Protein AF-A0A7S1SGN8-F1 (afdb_monomer_lite)

InterPro domains:
  IPR050896 Mitochondrial lipid metabolism GTPase [PTHR46434] (1-108)

Secondary structure (DSSP, 8-state):
--SSSPPEEE-SSSPTT--EEEPPPPPPTT-HHHHS-HHHHHHHS-SS----EEEEE-TTEEEEETTTEEEEE---SSS-EEEEE---SSS-EEEEEHHHHHHHHHHH-

Structure (mmCIF, N/CA/C/O backbone):
data_AF-A0A7S1SGN8-F1
#
_entry.id   AF-A0A7S1SGN8-F1
#
loop_
_atom_site.group_PDB
_atom_site.id
_atom_site.type_symbol
_atom_site.label_atom_id
_atom_site.label_alt_id
_atom_site.label_comp_id
_atom_site.label_asym_id
_atom_site.label_entity_id
_atom_site.label_seq_id
_atom_site.pdbx_PDB_ins_code
_atom_site.Cartn_x
_atom_site.Cartn_y
_atom_site.Cartn_z
_atom_site.occupancy
_atom_site.B_iso_or_equiv
_atom_site.auth_seq_id
_atom_site.auth_comp_id
_atom_site.auth_asym_id
_atom_site.auth_atom_id
_atom_site.pdbx_PDB_model_num
ATOM 1 N N . PRO A 1 1 ? -27.790 14.382 11.290 1.00 48.56 1 PRO A N 1
ATOM 2 C CA . PRO A 1 1 ? -28.720 14.155 10.157 1.00 48.56 1 PRO A CA 1
ATOM 3 C C . PRO A 1 1 ? -27.990 13.449 9.002 1.00 48.56 1 PRO A C 1
ATOM 5 O O . PRO A 1 1 ? -27.222 14.092 8.297 1.00 48.56 1 PRO A O 1
ATOM 8 N N . GLY A 1 2 ? -28.163 12.126 8.874 1.00 55.25 2 GLY A N 1
ATOM 9 C CA . GLY A 1 2 ? -27.661 11.352 7.724 1.00 55.25 2 GLY A CA 1
ATOM 10 C C . GLY A 1 2 ? -26.977 10.012 8.030 1.00 55.25 2 GLY A C 1
ATOM 11 O O . GLY A 1 2 ? -26.712 9.261 7.103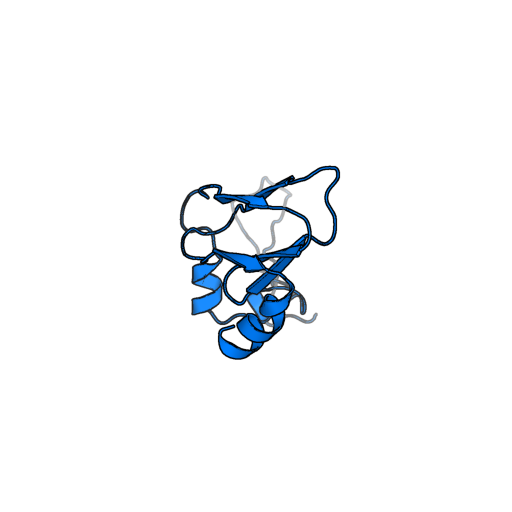 1.00 55.25 2 GLY A O 1
ATOM 12 N N . THR A 1 3 ? -26.707 9.683 9.293 1.00 64.19 3 THR A N 1
ATOM 13 C CA . THR A 1 3 ? -26.082 8.414 9.706 1.00 64.19 3 THR A CA 1
ATOM 14 C C . THR A 1 3 ? -27.011 7.636 10.643 1.00 64.19 3 THR A C 1
ATOM 16 O O . THR A 1 3 ? -27.831 8.227 11.344 1.00 64.19 3 THR A O 1
ATOM 19 N N . THR A 1 4 ? -26.928 6.303 10.621 1.00 56.53 4 THR A N 1
ATOM 20 C CA . THR A 1 4 ? -27.869 5.390 11.306 1.00 56.53 4 THR A CA 1
ATOM 21 C C . THR A 1 4 ? -27.677 5.322 12.829 1.00 56.53 4 THR A C 1
ATOM 23 O O . THR A 1 4 ? -28.565 4.864 13.540 1.00 56.53 4 THR A O 1
ATOM 26 N N . LEU A 1 5 ? -26.528 5.770 13.340 1.00 65.19 5 LEU A N 1
ATOM 27 C CA . LEU A 1 5 ? -26.207 5.832 14.771 1.00 65.19 5 LEU A CA 1
ATOM 28 C C . LEU A 1 5 ? -26.381 7.272 15.286 1.00 65.19 5 LEU A C 1
ATOM 30 O O . LEU A 1 5 ? -26.215 8.225 14.531 1.00 65.19 5 LEU A O 1
ATOM 34 N N . GLY A 1 6 ? -26.744 7.446 16.558 1.00 80.38 6 GLY A N 1
ATOM 35 C CA . GLY A 1 6 ? -26.763 8.754 17.230 1.00 80.38 6 GLY A CA 1
ATOM 36 C C . GLY A 1 6 ? -25.390 9.132 17.799 1.00 80.38 6 GLY A C 1
ATOM 37 O O . GLY A 1 6 ? -24.484 8.306 17.817 1.00 80.38 6 GLY A O 1
ATOM 38 N N . MET A 1 7 ? -25.229 10.370 18.282 1.00 88.38 7 MET A N 1
ATOM 39 C CA . MET A 1 7 ? -24.034 10.765 19.047 1.00 88.38 7 MET A CA 1
ATOM 40 C C . MET A 1 7 ? -24.035 10.075 20.417 1.00 88.38 7 MET A C 1
ATOM 42 O O . MET A 1 7 ? -25.066 10.077 21.093 1.00 88.38 7 MET A O 1
ATOM 46 N N . ILE A 1 8 ? -22.893 9.530 20.843 1.00 90.25 8 ILE A N 1
ATOM 47 C CA . ILE A 1 8 ? -22.757 8.813 22.121 1.00 90.25 8 ILE A CA 1
ATOM 48 C C . ILE A 1 8 ? -21.849 9.624 23.059 1.00 90.25 8 ILE A C 1
ATOM 50 O O . ILE A 1 8 ? -20.693 9.865 22.714 1.00 90.25 8 ILE A O 1
ATOM 54 N N . PRO A 1 9 ? -22.319 10.067 24.241 1.00 90.38 9 PRO A N 1
ATOM 55 C CA . PRO A 1 9 ? -21.471 10.780 25.193 1.00 90.38 9 PRO A CA 1
ATOM 56 C C . PRO A 1 9 ? -20.456 9.835 25.854 1.00 90.38 9 PRO A C 1
ATOM 58 O O . PRO A 1 9 ? -20.815 8.757 26.332 1.00 90.38 9 PRO A O 1
ATOM 61 N N . VAL A 1 10 ? -19.197 10.267 25.937 1.00 92.25 10 VAL A N 1
ATOM 62 C CA . VAL A 1 10 ? -18.115 9.541 26.617 1.00 92.25 10 VAL A CA 1
ATOM 63 C C . VAL A 1 10 ? -17.826 10.216 27.959 1.00 92.25 10 VAL A C 1
ATOM 65 O O . VAL A 1 10 ? -17.257 11.306 28.018 1.00 92.25 10 VAL A O 1
ATOM 68 N N . ASN A 1 11 ? -18.236 9.568 29.052 1.00 91.69 11 ASN A N 1
ATOM 69 C CA . ASN A 1 11 ? -18.165 10.127 30.405 1.00 91.69 11 ASN A CA 1
ATOM 70 C C . ASN A 1 11 ? -16.891 9.699 31.153 1.00 91.69 11 ASN A C 1
ATOM 72 O O . ASN A 1 11 ? -16.364 8.614 30.928 1.00 91.69 11 ASN A O 1
ATOM 76 N N . GLY A 1 12 ? -16.424 10.531 32.091 1.00 89.25 12 GLY A N 1
ATOM 77 C CA . GLY A 1 12 ? -15.365 10.171 33.050 1.00 89.25 12 GLY A CA 1
ATOM 78 C C . GLY A 1 12 ? -13.927 10.197 32.517 1.00 89.25 12 GLY A C 1
ATOM 79 O O . GLY A 1 12 ? -13.007 9.921 33.279 1.00 89.25 12 GLY A O 1
ATOM 80 N N . ILE A 1 13 ? -13.725 10.542 31.241 1.00 90.94 13 ILE A N 1
ATOM 81 C CA . ILE A 1 13 ? -12.392 10.681 30.625 1.00 90.94 13 ILE A CA 1
ATOM 82 C C . ILE A 1 13 ? -11.933 12.146 30.600 1.00 90.94 13 ILE A C 1
ATOM 84 O O . ILE A 1 13 ? -10.750 12.432 30.770 1.00 90.94 13 ILE A O 1
ATOM 88 N N . MET A 1 14 ? -12.864 13.082 30.389 1.00 92.25 14 MET A N 1
ATOM 89 C CA . MET A 1 14 ? -12.540 14.495 30.195 1.00 92.25 14 MET A CA 1
ATOM 90 C C . MET A 1 14 ? -12.512 15.279 31.517 1.00 92.25 14 MET A C 1
ATOM 92 O O . MET A 1 14 ? -13.285 14.972 32.427 1.00 92.25 14 MET A O 1
ATOM 96 N N . PRO A 1 15 ? -11.675 16.329 31.617 1.00 92.25 15 PRO A N 1
ATOM 97 C CA . PRO A 1 15 ? -11.704 17.267 32.734 1.00 92.25 15 PRO A CA 1
ATOM 98 C C . PRO A 1 15 ? -13.059 17.965 32.894 1.00 92.25 15 PRO A C 1
ATOM 100 O O . PRO A 1 15 ? -13.850 18.078 31.953 1.00 92.25 15 PRO A O 1
ATOM 103 N N . THR A 1 16 ? -13.294 18.506 34.087 1.00 89.38 16 THR A N 1
ATOM 104 C CA . THR A 1 16 ? -14.502 19.266 34.417 1.00 89.38 16 THR A CA 1
ATOM 105 C C . THR A 1 16 ? -14.724 20.413 33.425 1.00 89.38 16 THR A C 1
ATOM 107 O O . THR A 1 16 ? -13.818 21.201 33.165 1.00 89.38 16 THR A O 1
ATOM 110 N N . GLY A 1 17 ? -15.936 20.511 32.873 1.00 90.06 17 GLY A N 1
ATOM 111 C CA . GLY A 1 17 ? -16.306 21.532 31.883 1.00 90.06 17 GLY A CA 1
ATOM 112 C C . GLY A 1 17 ? -16.064 21.143 30.418 1.00 90.06 17 GLY A C 1
ATOM 113 O O . GLY A 1 17 ? -16.460 21.895 29.533 1.00 90.06 17 GLY A O 1
ATOM 114 N N . CYS A 1 18 ? -15.475 19.974 30.141 1.00 92.50 18 CYS A N 1
ATOM 115 C CA . CYS A 1 18 ? -15.340 19.430 28.787 1.00 92.50 18 CYS A CA 1
ATOM 116 C C . CYS A 1 18 ? -16.308 18.262 28.552 1.00 92.50 18 CYS A C 1
ATOM 118 O O . CYS A 1 18 ? -16.532 17.436 29.435 1.00 92.50 18 CYS A O 1
ATOM 120 N N . GLN A 1 19 ? -16.848 18.166 27.335 1.00 92.19 19 GLN A N 1
ATOM 121 C CA . GLN A 1 19 ? -17.695 17.055 26.895 1.00 92.19 19 GLN A CA 1
ATOM 122 C C . GLN A 1 19 ? -17.051 16.369 25.688 1.00 92.19 19 GLN A C 1
ATOM 124 O O . GLN A 1 19 ? -16.546 17.040 24.790 1.00 92.19 19 GLN A O 1
ATOM 129 N N . MET A 1 20 ? -17.073 15.038 25.666 1.00 93.81 20 MET A N 1
ATOM 130 C CA . MET A 1 20 ? -16.625 14.230 24.533 1.00 93.81 20 MET A CA 1
ATOM 131 C C . MET A 1 20 ? -17.808 13.435 23.997 1.00 93.81 20 MET A C 1
ATOM 133 O O . MET A 1 20 ? -18.549 12.818 24.763 1.00 93.81 20 MET A O 1
ATOM 137 N N . PHE A 1 21 ? -17.963 13.440 22.678 1.00 92.19 21 PHE A N 1
ATOM 138 C CA . PHE A 1 21 ? -18.998 12.689 21.984 1.00 92.19 21 PHE A CA 1
ATOM 139 C C . PHE A 1 21 ? -18.350 11.839 20.899 1.00 92.19 21 PHE A C 1
ATOM 141 O O . PHE A 1 21 ? -17.569 12.352 20.099 1.00 92.19 21 PHE A O 1
ATOM 148 N N . ASP A 1 22 ? -18.692 10.557 20.872 1.00 88.81 22 ASP A N 1
ATOM 149 C CA . ASP A 1 22 ? -18.457 9.707 19.716 1.00 88.81 22 ASP A CA 1
ATOM 150 C C . ASP A 1 22 ? -19.523 10.023 18.664 1.00 88.81 22 ASP A C 1
ATOM 152 O O . ASP A 1 22 ? -20.731 10.022 18.937 1.00 88.81 22 ASP A O 1
ATOM 156 N N . THR A 1 23 ? -19.066 10.375 17.471 1.00 90.62 23 THR A N 1
ATOM 157 C CA . THR A 1 23 ? -19.927 10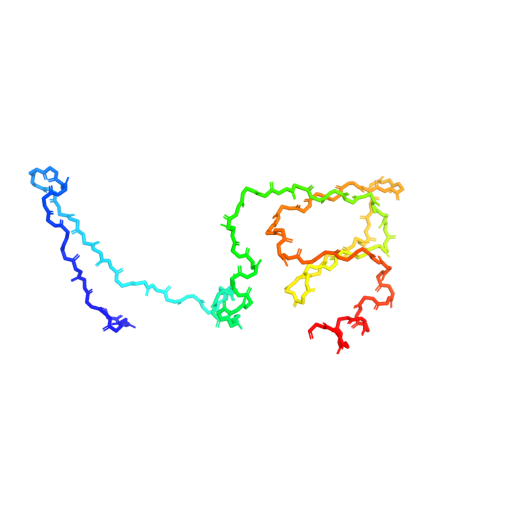.758 16.360 1.00 90.62 23 THR A CA 1
ATOM 158 C C . THR A 1 23 ? -19.999 9.602 15.376 1.00 90.62 23 THR A C 1
ATOM 160 O O . THR A 1 23 ? -18.964 9.006 15.082 1.00 90.62 23 THR A O 1
ATOM 163 N N . PRO A 1 24 ? -21.166 9.318 14.784 1.00 88.62 24 PRO A N 1
ATOM 164 C CA . PRO A 1 24 ? -21.270 8.277 13.771 1.00 88.62 24 PRO A CA 1
ATOM 165 C C . PRO A 1 24 ? -20.257 8.480 12.642 1.00 88.62 24 PRO A C 1
ATOM 167 O O . PRO A 1 24 ? -20.130 9.585 12.109 1.00 88.62 24 PRO A O 1
ATOM 170 N N . GLY A 1 25 ? -19.577 7.404 12.249 1.00 85.56 25 GLY A N 1
ATOM 171 C CA . GLY A 1 25 ? -18.643 7.434 11.129 1.00 85.56 25 GLY A CA 1
ATOM 172 C C . GLY A 1 25 ? -19.337 7.827 9.823 1.00 85.56 25 GLY A C 1
ATOM 173 O O . GLY A 1 25 ? -20.433 7.350 9.519 1.00 85.56 25 GLY A O 1
ATOM 174 N N . VAL A 1 26 ? -18.693 8.695 9.043 1.00 86.75 26 VAL A N 1
ATOM 175 C CA . VAL A 1 26 ? -19.182 9.107 7.723 1.00 86.75 26 VAL A CA 1
ATOM 176 C C . VAL A 1 26 ? -18.575 8.184 6.660 1.00 86.75 26 VAL A C 1
ATOM 178 O O . VAL A 1 26 ? -17.350 8.161 6.524 1.00 86.75 26 VAL A O 1
ATOM 181 N N . PRO A 1 27 ? -19.382 7.425 5.896 1.00 83.94 27 PRO A N 1
ATOM 182 C CA . PRO A 1 27 ? -18.860 6.599 4.814 1.00 83.94 27 PRO A CA 1
ATOM 183 C C . PRO A 1 27 ? -18.388 7.477 3.649 1.00 83.94 27 PRO A C 1
ATOM 185 O O . PRO A 1 27 ? -19.136 8.321 3.154 1.00 83.94 27 PRO A O 1
ATOM 188 N N . HIS A 1 28 ? -17.160 7.253 3.175 1.00 86.69 28 HIS A N 1
ATOM 189 C CA . HIS A 1 28 ? -16.633 7.902 1.975 1.00 86.69 28 HIS A CA 1
ATOM 190 C C . HIS A 1 28 ? -16.730 6.957 0.765 1.00 86.69 28 HIS A C 1
ATOM 192 O O . HIS A 1 28 ? -16.160 5.865 0.805 1.00 86.69 28 HIS A O 1
ATOM 198 N N . PRO A 1 29 ? -17.391 7.355 -0.340 1.00 83.00 29 PRO A N 1
ATOM 199 C CA . PRO A 1 29 ? -17.645 6.454 -1.468 1.00 83.00 29 PRO A CA 1
ATOM 200 C C . PRO A 1 29 ? -16.370 5.991 -2.187 1.00 83.00 29 PRO A C 1
ATOM 202 O O . PRO A 1 29 ? -16.363 4.914 -2.766 1.00 83.00 29 PRO A O 1
ATOM 205 N N . PHE A 1 30 ? -15.286 6.766 -2.114 1.00 87.62 30 PHE A N 1
ATOM 206 C CA . PHE A 1 30 ? -14.009 6.466 -2.776 1.00 87.62 30 PHE A CA 1
ATOM 207 C C . PHE A 1 30 ? -12.993 5.755 -1.869 1.00 87.62 30 PHE A C 1
ATOM 209 O O . PHE A 1 30 ? -11.826 5.618 -2.234 1.00 87.62 30 PHE A O 1
ATOM 216 N N . GLN A 1 31 ? -13.394 5.343 -0.664 1.00 89.44 31 GLN A N 1
ATOM 217 C CA . GLN A 1 31 ? -12.507 4.632 0.250 1.00 89.44 31 GLN A CA 1
ATOM 218 C C . GLN A 1 31 ? -12.344 3.178 -0.206 1.00 89.44 31 GLN A C 1
ATOM 220 O O . GLN A 1 31 ? -13.329 2.492 -0.428 1.00 89.44 31 GLN A O 1
ATOM 225 N N . LEU A 1 32 ? -11.118 2.652 -0.278 1.00 88.69 32 LEU A N 1
ATOM 226 C CA . LEU A 1 32 ? -10.906 1.255 -0.697 1.00 88.69 32 LEU A CA 1
ATOM 227 C C . LEU A 1 32 ? -11.714 0.250 0.146 1.00 88.69 32 LEU A C 1
ATOM 229 O O . LEU A 1 32 ? -12.227 -0.733 -0.372 1.00 88.69 32 LEU A O 1
ATOM 233 N N . THR A 1 33 ? -11.894 0.511 1.441 1.00 87.56 33 THR A N 1
ATOM 234 C CA . THR A 1 33 ? -12.671 -0.366 2.329 1.00 87.56 33 THR A CA 1
ATOM 235 C C . THR A 1 33 ? -14.168 -0.404 2.015 1.00 87.56 33 THR A C 1
ATOM 237 O O . THR A 1 33 ? -14.843 -1.283 2.536 1.00 87.56 33 THR A O 1
ATOM 240 N N . SER A 1 34 ? -14.706 0.531 1.221 1.00 87.38 34 SER A N 1
ATOM 241 C CA . SER A 1 34 ? -16.111 0.493 0.790 1.00 87.38 34 SER A CA 1
ATOM 242 C C . SER A 1 34 ? -16.330 -0.384 -0.446 1.00 87.38 34 SER A C 1
ATOM 244 O O . SER A 1 34 ? -17.459 -0.804 -0.684 1.00 87.38 34 SER A O 1
ATOM 246 N N . ILE A 1 35 ? -15.271 -0.663 -1.216 1.00 88.69 35 ILE A N 1
ATOM 247 C CA . ILE A 1 35 ? -15.336 -1.468 -2.447 1.00 88.69 35 ILE A CA 1
ATOM 248 C C . ILE A 1 35 ? -14.777 -2.885 -2.275 1.00 88.69 35 ILE A C 1
ATOM 250 O O . ILE A 1 35 ? -15.077 -3.756 -3.083 1.00 88.69 35 ILE A O 1
ATOM 254 N N . LEU A 1 36 ? -13.972 -3.121 -1.238 1.00 90.94 36 LEU A N 1
ATOM 255 C CA . LEU A 1 36 ? -13.366 -4.418 -0.948 1.00 90.94 36 LEU A CA 1
ATOM 256 C C . LEU A 1 36 ? -14.257 -5.264 -0.039 1.00 90.94 36 LEU A C 1
ATOM 258 O O . LEU A 1 36 ? -14.896 -4.764 0.889 1.00 90.94 36 LEU A O 1
ATOM 262 N N . THR A 1 37 ? -14.221 -6.575 -0.240 1.00 92.88 37 THR A N 1
ATOM 263 C CA . THR A 1 37 ? -14.774 -7.542 0.710 1.00 92.88 37 THR A CA 1
ATOM 264 C C . THR A 1 37 ? -13.966 -7.555 2.013 1.00 92.88 37 THR A C 1
ATOM 266 O O . THR A 1 37 ? -12.807 -7.136 2.071 1.00 92.88 37 THR A O 1
ATOM 269 N N . GLY A 1 38 ? -14.548 -8.097 3.088 1.00 91.62 38 GLY A N 1
ATOM 270 C CA . GLY A 1 38 ? -13.847 -8.223 4.372 1.00 91.62 38 GLY A CA 1
ATOM 271 C C . GLY A 1 38 ? -12.565 -9.066 4.289 1.00 91.62 38 GLY A C 1
ATOM 272 O O . GLY A 1 38 ? -11.574 -8.740 4.942 1.00 91.62 38 GLY A O 1
ATOM 273 N N . ALA A 1 39 ? -12.554 -10.110 3.453 1.00 91.19 39 ALA A N 1
ATOM 274 C CA . ALA A 1 39 ? -11.374 -10.947 3.235 1.00 91.19 39 ALA A CA 1
ATOM 275 C C . ALA A 1 39 ? -10.255 -10.174 2.519 1.00 91.19 39 ALA A C 1
ATOM 277 O O . ALA A 1 39 ? -9.107 -10.204 2.960 1.00 91.19 39 ALA A O 1
ATOM 278 N N . GLU A 1 40 ? -10.591 -9.420 1.4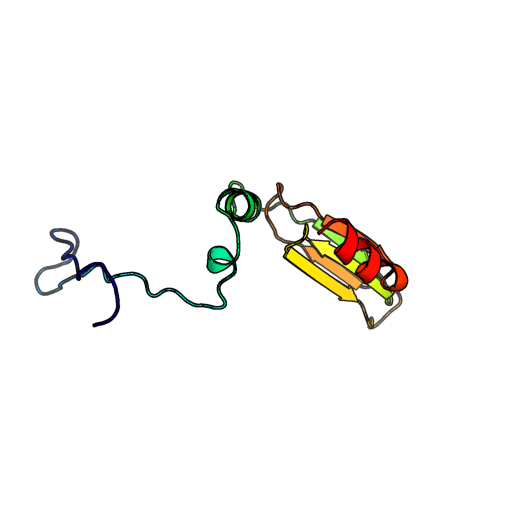70 1.00 92.38 40 GLU A N 1
ATOM 279 C CA . GLU A 1 40 ? -9.629 -8.579 0.748 1.00 92.38 40 GLU A CA 1
ATOM 280 C C . GLU A 1 40 ? -9.096 -7.445 1.622 1.00 92.38 40 GLU A C 1
ATOM 282 O O . GLU A 1 40 ? -7.888 -7.208 1.670 1.00 92.38 40 GLU A O 1
ATOM 287 N N . SER A 1 41 ? -9.975 -6.792 2.386 1.00 92.94 41 SER A N 1
ATOM 288 C CA . SER A 1 41 ? -9.574 -5.772 3.354 1.00 92.94 41 SER A CA 1
ATOM 289 C C . SER A 1 41 ? -8.599 -6.342 4.389 1.00 92.94 41 SER A C 1
ATOM 291 O O . SER A 1 41 ? -7.576 -5.720 4.673 1.00 92.94 41 SER A O 1
ATOM 293 N N . SER A 1 42 ? -8.841 -7.562 4.884 1.00 92.00 42 SER A N 1
ATOM 294 C CA . SER A 1 42 ? -7.938 -8.239 5.823 1.00 92.00 42 SER A CA 1
ATOM 295 C C . SER A 1 42 ? -6.528 -8.442 5.258 1.00 92.00 42 SER A C 1
ATOM 297 O O . SER A 1 42 ? -5.562 -8.309 6.008 1.00 92.00 42 SER A O 1
ATOM 299 N N . MET A 1 43 ? -6.398 -8.717 3.955 1.00 92.31 43 MET A N 1
ATOM 300 C CA . MET A 1 43 ? -5.098 -8.893 3.291 1.00 92.31 43 MET A CA 1
ATOM 301 C C . MET A 1 43 ? -4.322 -7.577 3.148 1.00 92.31 43 MET A C 1
ATOM 303 O O . MET A 1 43 ? -3.092 -7.579 3.170 1.00 92.31 43 MET A O 1
ATOM 307 N N . LEU A 1 44 ? -5.018 -6.445 3.020 1.00 92.94 44 LEU A N 1
ATOM 308 C CA . LEU A 1 44 ? -4.408 -5.115 2.882 1.00 92.94 44 LEU A CA 1
ATOM 309 C C . LEU A 1 44 ? -4.051 -4.473 4.225 1.00 92.94 44 LEU A C 1
ATOM 311 O O . LEU A 1 44 ? -3.097 -3.694 4.300 1.00 92.94 44 LEU A O 1
ATOM 315 N N . LEU A 1 45 ? -4.820 -4.770 5.273 1.00 93.06 45 LEU A N 1
ATOM 316 C CA . LEU A 1 45 ? -4.624 -4.191 6.596 1.00 93.06 45 LEU A CA 1
ATOM 317 C C . LEU A 1 45 ? -3.301 -4.647 7.223 1.00 93.06 45 LEU A C 1
ATOM 319 O O . LEU A 1 45 ? -2.886 -5.802 7.135 1.00 93.06 45 LEU A O 1
ATOM 323 N N . ALA A 1 46 ? -2.641 -3.716 7.909 1.00 91.25 46 ALA A N 1
ATOM 324 C CA . ALA A 1 46 ? -1.388 -3.976 8.600 1.00 91.25 46 ALA A CA 1
ATOM 325 C C . ALA A 1 46 ? -1.619 -4.853 9.840 1.00 91.25 46 ALA A C 1
ATOM 327 O O . ALA A 1 46 ? -1.932 -4.353 10.918 1.00 91.25 46 ALA A O 1
ATOM 328 N N . LYS A 1 47 ? -1.442 -6.169 9.701 1.00 90.31 47 LYS A N 1
ATOM 329 C CA . LYS A 1 47 ? -1.464 -7.110 10.840 1.00 90.31 47 LYS A CA 1
ATOM 330 C C . LYS A 1 47 ? -0.135 -7.155 11.590 1.00 90.31 47 LYS A C 1
ATOM 332 O O . LYS A 1 47 ? -0.077 -7.523 12.759 1.00 90.31 47 LYS A O 1
ATOM 337 N N . ARG A 1 48 ? 0.950 -6.819 10.893 1.00 92.38 48 ARG A N 1
ATOM 338 C CA . ARG A 1 48 ? 2.333 -6.825 11.376 1.00 92.38 48 ARG A CA 1
ATOM 339 C C . ARG A 1 48 ? 3.071 -5.620 10.794 1.00 92.38 48 ARG A C 1
ATOM 341 O O . ARG A 1 48 ? 2.583 -4.972 9.868 1.00 92.38 48 ARG A O 1
ATOM 348 N N . LYS A 1 49 ? 4.253 -5.315 11.337 1.00 94.38 49 LYS A N 1
ATOM 349 C CA . LYS A 1 49 ? 5.124 -4.261 10.799 1.00 94.38 49 LYS A CA 1
ATOM 350 C C . LYS A 1 49 ? 5.404 -4.534 9.320 1.00 94.38 49 LYS A C 1
ATOM 352 O O . LYS A 1 49 ? 5.777 -5.647 8.960 1.00 94.38 49 LYS A O 1
ATOM 357 N N . PHE A 1 50 ? 5.266 -3.507 8.486 1.00 95.06 50 PHE A N 1
ATOM 358 C CA . PHE A 1 50 ? 5.568 -3.623 7.065 1.00 95.06 50 PHE A CA 1
ATOM 359 C C . PHE A 1 50 ? 7.035 -3.975 6.836 1.00 95.06 50 PHE A C 1
ATOM 361 O O . PHE A 1 50 ? 7.938 -3.330 7.379 1.00 95.06 50 PHE A O 1
ATOM 368 N N . ASN A 1 51 ? 7.247 -4.988 5.999 1.00 94.12 51 ASN A N 1
ATOM 369 C CA . ASN A 1 51 ? 8.554 -5.319 5.465 1.00 94.12 51 ASN A CA 1
ATOM 370 C C . ASN A 1 51 ? 8.681 -4.678 4.073 1.00 94.12 51 ASN A C 1
ATOM 372 O O . ASN A 1 51 ? 7.918 -5.060 3.179 1.00 94.12 51 ASN A O 1
ATOM 376 N N . PRO A 1 52 ? 9.571 -3.690 3.877 1.00 96.31 52 PRO A N 1
ATOM 377 C CA . PRO A 1 52 ? 9.689 -2.999 2.601 1.00 96.31 52 PRO A CA 1
ATOM 378 C C . PRO A 1 52 ? 10.126 -3.958 1.491 1.00 96.31 52 PRO A C 1
ATOM 380 O O . PRO A 1 52 ? 11.087 -4.713 1.642 1.00 96.31 52 PRO A O 1
ATOM 383 N N . ARG A 1 53 ? 9.436 -3.900 0.349 1.00 96.50 53 ARG A N 1
ATOM 384 C CA . ARG A 1 53 ? 9.786 -4.656 -0.862 1.00 96.50 53 ARG A CA 1
ATOM 385 C C . ARG A 1 53 ? 10.321 -3.692 -1.916 1.00 96.50 53 ARG A C 1
ATOM 387 O O . ARG A 1 53 ? 9.554 -2.897 -2.454 1.00 96.50 53 ARG A O 1
ATOM 394 N N . THR A 1 54 ? 11.625 -3.735 -2.189 1.00 97.81 54 THR A N 1
ATOM 395 C CA . THR A 1 54 ? 12.279 -2.827 -3.146 1.00 97.81 54 THR A CA 1
ATOM 396 C C . THR A 1 54 ? 12.538 -3.511 -4.483 1.00 97.81 54 THR A C 1
ATOM 398 O O . THR A 1 54 ? 13.192 -4.549 -4.545 1.00 97.81 54 THR A O 1
ATOM 401 N N . TYR A 1 55 ? 12.080 -2.879 -5.561 1.00 97.38 55 TYR A N 1
ATOM 402 C CA . TYR A 1 55 ? 12.322 -3.283 -6.942 1.00 97.38 55 TYR A CA 1
ATOM 403 C C . TYR A 1 55 ? 13.247 -2.284 -7.622 1.00 97.38 55 TYR A C 1
ATOM 405 O O . TYR A 1 55 ? 13.035 -1.076 -7.532 1.00 97.38 55 TYR A O 1
ATOM 413 N N . ARG A 1 56 ? 14.245 -2.781 -8.353 1.00 97.12 56 ARG A N 1
ATOM 414 C CA . ARG A 1 56 ? 14.985 -1.976 -9.326 1.00 97.12 56 ARG A CA 1
ATOM 415 C C . ARG A 1 56 ? 14.310 -2.150 -10.681 1.00 97.12 56 ARG A C 1
ATOM 417 O O . ARG A 1 56 ? 14.324 -3.252 -11.223 1.00 97.12 56 ARG A O 1
ATOM 424 N N . ALA A 1 57 ? 13.712 -1.091 -11.207 1.00 96.75 57 ALA A N 1
ATOM 425 C CA . ALA A 1 57 ? 12.866 -1.171 -12.393 1.00 96.75 57 ALA A CA 1
ATOM 426 C C . ALA A 1 57 ? 13.156 -0.027 -13.372 1.00 96.75 57 ALA A C 1
ATOM 428 O O . ALA A 1 57 ? 13.499 1.082 -12.964 1.00 96.75 57 ALA A O 1
ATOM 429 N N . GLY A 1 58 ? 13.089 -0.322 -14.668 1.00 97.62 58 GLY A N 1
ATOM 430 C CA . GLY A 1 58 ? 13.295 0.649 -15.744 1.00 97.62 58 GLY A CA 1
ATOM 431 C C . GLY A 1 58 ? 11.974 1.137 -16.330 1.00 97.62 58 GLY A C 1
ATOM 432 O O . GLY A 1 58 ? 10.902 0.67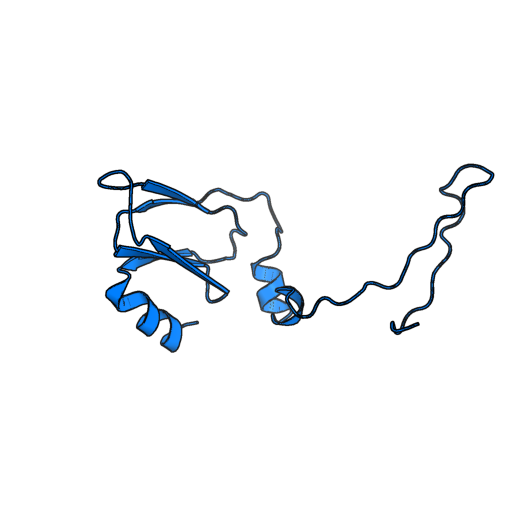8 -15.938 1.00 97.62 58 GLY A O 1
ATOM 433 N N . ALA A 1 59 ? 12.064 2.037 -17.307 1.00 97.56 59 ALA A N 1
ATOM 434 C CA . ALA A 1 59 ? 10.915 2.401 -18.128 1.00 97.56 59 ALA A CA 1
ATOM 435 C C . ALA A 1 59 ? 10.337 1.160 -18.844 1.00 97.56 59 ALA A C 1
ATOM 437 O O . ALA A 1 59 ? 11.074 0.281 -19.309 1.00 97.56 59 ALA A O 1
ATOM 438 N N . GLY A 1 60 ? 9.009 1.065 -18.908 1.00 97.38 60 GLY A N 1
ATOM 439 C CA . GLY A 1 60 ? 8.281 -0.095 -19.432 1.00 97.38 60 GLY A CA 1
ATOM 440 C C . GLY A 1 60 ? 8.190 -1.284 -18.464 1.00 97.38 60 GLY A C 1
ATOM 441 O O . GLY A 1 60 ? 7.895 -2.407 -18.890 1.00 97.38 60 GLY A O 1
ATOM 442 N N . SER A 1 61 ? 8.471 -1.071 -17.176 1.00 97.69 61 SER A N 1
ATOM 443 C CA . SER A 1 61 ? 8.210 -2.038 -16.105 1.00 97.69 61 SER A CA 1
ATOM 444 C C . SER A 1 61 ? 6.924 -1.699 -15.353 1.00 97.69 61 SER A C 1
ATOM 446 O O . SER A 1 61 ? 6.599 -0.534 -15.149 1.00 97.69 61 SER A O 1
ATOM 448 N N . THR A 1 62 ? 6.233 -2.725 -14.866 1.00 97.75 62 THR A N 1
ATOM 449 C CA . THR A 1 62 ? 5.013 -2.589 -14.065 1.00 97.75 62 THR A CA 1
ATOM 450 C C . THR A 1 62 ? 5.134 -3.390 -12.779 1.00 97.75 62 THR A C 1
ATOM 452 O O . THR A 1 62 ? 5.546 -4.548 -12.822 1.00 97.75 62 THR A O 1
ATOM 455 N N . VAL A 1 63 ? 4.733 -2.805 -11.650 1.00 97.44 63 VAL A N 1
ATOM 456 C CA . VAL A 1 63 ? 4.540 -3.516 -10.380 1.00 97.44 63 VAL A CA 1
ATOM 457 C C . VAL A 1 63 ? 3.048 -3.582 -10.068 1.00 97.44 63 VAL A C 1
ATOM 459 O O . VAL A 1 63 ? 2.399 -2.555 -9.870 1.00 97.44 63 VAL A O 1
ATOM 462 N N . MET A 1 64 ? 2.500 -4.792 -10.026 1.00 96.38 64 MET A N 1
ATOM 463 C CA . MET A 1 64 ? 1.136 -5.061 -9.565 1.00 96.38 64 MET A CA 1
ATOM 464 C C . MET A 1 64 ? 1.131 -5.323 -8.060 1.00 96.38 64 MET A C 1
ATOM 466 O O . MET A 1 64 ? 2.038 -5.979 -7.547 1.00 96.38 64 MET A O 1
ATOM 470 N N . LEU A 1 65 ? 0.110 -4.819 -7.370 1.00 95.06 65 LEU A N 1
ATOM 471 C CA . LEU A 1 65 ? -0.129 -5.002 -5.940 1.00 95.06 65 LEU A CA 1
ATOM 472 C C . LEU A 1 65 ? -1.441 -5.777 -5.769 1.00 95.06 65 LEU A C 1
ATOM 474 O O . LEU A 1 65 ? -2.523 -5.182 -5.738 1.00 95.06 65 LEU A O 1
ATOM 478 N N . GLY A 1 66 ? -1.339 -7.107 -5.728 1.00 91.88 66 GLY A N 1
ATOM 479 C CA . GLY A 1 66 ? -2.483 -8.005 -5.892 1.00 91.88 66 GLY A CA 1
ATOM 480 C C . GLY A 1 66 ? -3.321 -7.621 -7.121 1.00 91.88 66 GLY A C 1
ATOM 481 O O . GLY A 1 66 ? -2.769 -7.281 -8.169 1.00 91.88 66 GLY A O 1
ATOM 482 N N . GLY A 1 67 ? -4.645 -7.612 -6.952 1.00 90.94 67 GLY A N 1
ATOM 483 C CA . GLY A 1 67 ? -5.616 -7.036 -7.895 1.00 90.94 67 GLY A CA 1
ATOM 484 C C . GLY A 1 67 ? -6.105 -5.634 -7.504 1.00 90.94 67 GLY A C 1
ATOM 485 O O . GLY A 1 67 ? -7.142 -5.190 -7.979 1.00 90.94 67 GLY A O 1
ATOM 486 N N . VAL A 1 68 ? -5.399 -4.928 -6.609 1.00 92.00 68 VAL A N 1
ATOM 487 C CA . VAL A 1 68 ? -5.904 -3.684 -5.986 1.00 92.00 68 VAL A CA 1
ATOM 488 C C . VAL A 1 68 ? -5.273 -2.436 -6.593 1.00 92.00 68 VAL A C 1
ATOM 490 O O . VAL A 1 68 ? -5.926 -1.403 -6.719 1.00 92.00 68 VAL A O 1
ATOM 493 N N . ALA A 1 69 ? -4.000 -2.514 -6.981 1.00 93.44 69 ALA A N 1
ATOM 494 C CA . ALA A 1 69 ? -3.309 -1.397 -7.612 1.00 93.44 69 ALA A CA 1
ATOM 495 C C . ALA A 1 69 ? -2.245 -1.854 -8.614 1.00 93.44 69 ALA A C 1
ATOM 497 O O . ALA A 1 69 ? -1.709 -2.963 -8.540 1.00 93.44 69 ALA A O 1
ATOM 498 N N . ARG A 1 70 ? -1.911 -0.954 -9.540 1.00 95.44 70 ARG A N 1
ATOM 499 C CA . ARG A 1 70 ? -0.876 -1.132 -10.559 1.00 95.44 70 ARG A CA 1
ATOM 500 C C . ARG A 1 70 ? -0.035 0.131 -10.653 1.00 95.44 70 ARG A C 1
ATOM 502 O O . ARG A 1 70 ? -0.581 1.228 -10.720 1.00 95.44 70 ARG A O 1
ATOM 509 N N . ILE A 1 71 ? 1.282 -0.034 -10.678 1.00 97.31 71 ILE A N 1
ATOM 510 C CA . ILE A 1 71 ? 2.238 1.055 -10.872 1.00 97.31 71 ILE A CA 1
ATOM 511 C C . ILE A 1 71 ? 3.011 0.768 -12.154 1.00 97.31 71 ILE A C 1
ATOM 513 O O . ILE A 1 71 ? 3.811 -0.166 -12.190 1.00 97.31 71 ILE A O 1
ATOM 517 N N . ASP A 1 72 ? 2.777 1.570 -13.189 1.00 97.38 72 ASP A N 1
ATOM 518 C CA . ASP A 1 72 ? 3.523 1.512 -14.446 1.00 97.38 72 ASP A CA 1
ATOM 519 C C . ASP A 1 72 ? 4.622 2.573 -14.438 1.00 97.38 72 ASP A C 1
ATOM 521 O O . ASP A 1 72 ? 4.368 3.755 -14.206 1.00 97.38 72 ASP A O 1
ATOM 525 N N . ILE A 1 73 ? 5.851 2.154 -14.708 1.00 97.25 73 ILE A N 1
ATOM 526 C CA . ILE A 1 73 ? 6.993 3.052 -14.819 1.00 97.25 73 ILE A CA 1
ATOM 527 C C . ILE A 1 73 ? 7.108 3.444 -16.284 1.00 97.25 73 ILE A C 1
ATOM 529 O O . ILE A 1 73 ? 7.645 2.698 -17.102 1.00 97.25 73 ILE A O 1
ATOM 533 N N . LEU A 1 74 ? 6.555 4.605 -16.618 1.00 96.19 74 LEU A N 1
ATOM 534 C CA . LEU A 1 74 ? 6.539 5.106 -17.991 1.00 96.19 74 LEU A CA 1
ATOM 535 C C . LEU A 1 74 ? 7.908 5.660 -18.393 1.00 96.19 74 LEU A C 1
ATOM 537 O O . LEU A 1 74 ? 8.403 5.364 -19.474 1.00 96.19 74 LEU A O 1
ATOM 541 N N . GLU A 1 75 ? 8.542 6.403 -17.487 1.00 96.12 75 GLU A N 1
ATOM 542 C CA . GLU A 1 75 ? 9.822 7.069 -17.710 1.00 96.12 75 GLU A CA 1
ATOM 543 C C . GLU A 1 75 ? 10.683 7.025 -16.442 1.00 96.12 75 GLU A C 1
ATOM 545 O O . GLU A 1 75 ? 10.171 6.954 -15.322 1.00 96.12 75 GLU A O 1
ATOM 550 N N . CYS A 1 76 ? 12.005 7.085 -16.623 1.00 94.50 76 CYS A N 1
ATOM 551 C CA . CYS A 1 76 ? 12.986 7.113 -15.541 1.00 94.50 76 CYS A CA 1
ATOM 552 C C . CYS A 1 76 ? 14.061 8.176 -15.825 1.00 94.50 76 CYS A C 1
ATOM 554 O O . CYS A 1 76 ? 14.486 8.297 -16.973 1.00 94.50 76 CYS A O 1
ATOM 556 N N . PRO A 1 77 ? 14.603 8.863 -14.798 1.00 90.69 77 PRO A N 1
ATOM 557 C CA . PRO A 1 77 ? 15.726 9.799 -14.964 1.00 90.69 77 PRO A CA 1
ATOM 558 C C . PRO A 1 77 ? 17.029 9.149 -15.468 1.00 90.69 77 PRO A C 1
ATOM 560 O O . PRO A 1 77 ? 17.942 9.836 -15.911 1.00 90.69 77 PRO A O 1
ATOM 563 N N . GLY A 1 78 ? 17.138 7.823 -15.365 1.00 93.25 78 GLY A N 1
ATOM 564 C CA . GLY A 1 78 ? 18.259 7.025 -15.855 1.00 93.25 78 GLY A CA 1
ATOM 565 C C . GLY A 1 78 ? 17.783 5.637 -16.282 1.00 93.25 78 GLY A C 1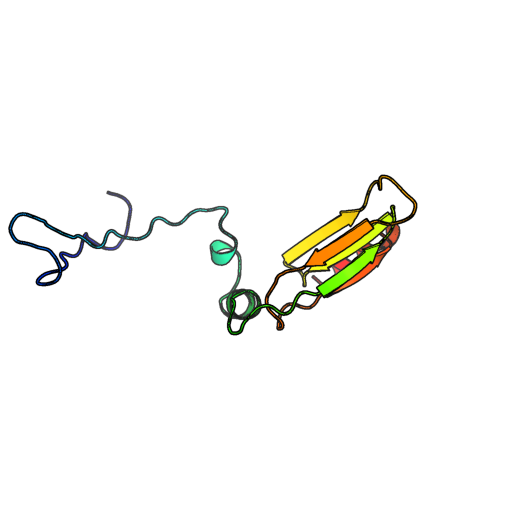
ATOM 566 O O . GLY A 1 78 ? 16.588 5.412 -16.448 1.00 93.25 78 GLY A O 1
ATOM 567 N N . ALA A 1 79 ? 18.700 4.673 -16.412 1.00 95.06 79 ALA A N 1
ATOM 568 C CA . ALA A 1 79 ? 18.349 3.324 -16.876 1.00 95.06 79 ALA A CA 1
ATOM 569 C C . ALA A 1 79 ? 17.316 2.611 -15.976 1.00 95.06 79 ALA A C 1
ATOM 571 O O . ALA A 1 79 ? 16.497 1.834 -16.461 1.00 95.06 79 ALA A O 1
ATOM 572 N N . THR A 1 80 ? 17.354 2.866 -14.664 1.00 97.38 80 THR A N 1
ATOM 573 C CA . THR A 1 80 ? 16.442 2.277 -13.671 1.00 97.38 80 THR A CA 1
ATOM 574 C C . THR A 1 80 ? 16.203 3.227 -12.499 1.00 97.38 80 THR A C 1
ATOM 576 O O . THR A 1 80 ? 17.091 4.011 -12.170 1.00 97.38 80 THR A O 1
ATOM 579 N N . LEU A 1 81 ? 15.076 3.071 -11.807 1.00 96.56 81 LEU A N 1
ATOM 580 C CA . LEU A 1 81 ? 14.788 3.637 -10.487 1.00 96.56 81 LEU A CA 1
ATOM 581 C C . LEU A 1 81 ? 14.606 2.527 -9.440 1.00 96.56 81 LEU A C 1
ATOM 583 O O . LEU A 1 81 ? 14.420 1.357 -9.785 1.00 96.56 81 LEU A O 1
ATOM 587 N N . TYR A 1 82 ? 14.654 2.899 -8.162 1.00 97.19 82 TYR A N 1
ATOM 588 C CA . TYR A 1 82 ? 14.261 2.026 -7.058 1.00 97.19 82 TYR A CA 1
ATOM 589 C C . TYR A 1 82 ? 12.841 2.373 -6.614 1.00 97.19 82 TYR A C 1
ATOM 591 O O . TYR A 1 82 ? 12.572 3.510 -6.231 1.00 97.19 82 TYR A O 1
ATOM 599 N N . LEU A 1 83 ? 11.946 1.389 -6.645 1.00 96.88 83 LEU A N 1
ATOM 600 C CA . LEU A 1 83 ? 10.576 1.495 -6.156 1.00 96.88 83 LEU A CA 1
ATOM 601 C C . LEU A 1 83 ? 10.429 0.632 -4.902 1.00 96.88 83 LEU A C 1
ATOM 603 O O . LEU A 1 83 ? 10.524 -0.591 -4.984 1.00 96.88 83 LEU A O 1
ATOM 607 N N . THR A 1 84 ? 10.191 1.258 -3.751 1.00 97.81 84 THR A N 1
ATOM 608 C CA . THR A 1 84 ? 9.980 0.554 -2.476 1.00 97.81 84 THR A CA 1
ATOM 609 C C . THR A 1 84 ? 8.503 0.548 -2.114 1.00 97.81 84 THR A C 1
ATOM 611 O O . THR A 1 84 ? 7.918 1.599 -1.858 1.00 97.81 84 THR A O 1
ATOM 614 N N . ILE A 1 85 ? 7.912 -0.642 -2.054 1.00 96.94 85 ILE A N 1
ATOM 615 C CA . ILE A 1 85 ? 6.522 -0.850 -1.658 1.00 96.94 85 ILE A CA 1
ATOM 616 C C . ILE A 1 85 ? 6.450 -1.122 -0.154 1.00 96.94 85 ILE A C 1
ATOM 618 O O . ILE A 1 85 ? 7.075 -2.057 0.351 1.00 96.94 85 ILE A O 1
ATOM 622 N N . TRP A 1 86 ? 5.644 -0.319 0.540 1.00 96.56 86 TRP A N 1
ATOM 623 C CA . TRP A 1 86 ? 5.287 -0.493 1.947 1.00 96.56 86 TRP A CA 1
ATOM 624 C C . TRP A 1 86 ? 3.826 -0.917 2.037 1.00 96.56 86 TRP A C 1
ATOM 626 O O . TRP A 1 86 ? 2.923 -0.090 1.951 1.00 96.56 86 TRP A O 1
ATOM 636 N N . ALA A 1 87 ? 3.596 -2.217 2.167 1.00 94.69 87 ALA A N 1
ATOM 637 C CA . ALA A 1 87 ? 2.259 -2.779 2.277 1.00 94.69 87 ALA A CA 1
ATOM 638 C C . ALA A 1 87 ? 2.287 -4.043 3.140 1.00 94.69 87 ALA A C 1
ATOM 640 O O . ALA A 1 87 ? 3.362 -4.539 3.496 1.00 94.69 87 ALA A O 1
ATOM 641 N N . SER A 1 88 ? 1.099 -4.565 3.447 1.00 94.88 88 SER A N 1
ATOM 642 C CA . SER A 1 88 ? 0.928 -5.864 4.099 1.00 94.88 88 SER A CA 1
ATOM 643 C C . SER A 1 88 ? 1.779 -6.947 3.422 1.00 94.88 88 SER A C 1
ATOM 645 O O . SER A 1 88 ? 2.019 -6.925 2.207 1.00 94.88 88 SER A O 1
ATOM 647 N N . ASP A 1 89 ? 2.284 -7.888 4.213 1.00 92.75 89 ASP A N 1
ATOM 648 C CA . ASP A 1 89 ? 3.021 -9.050 3.719 1.00 92.75 89 ASP A CA 1
ATOM 649 C C . ASP A 1 89 ? 2.107 -10.085 3.056 1.00 92.75 89 ASP A C 1
ATOM 651 O O . ASP A 1 89 ? 2.562 -10.823 2.187 1.00 92.75 89 ASP A O 1
ATOM 655 N N . GLU A 1 90 ? 0.817 -10.068 3.391 1.00 93.25 90 GLU A N 1
ATOM 656 C CA . GLU A 1 90 ? -0.219 -10.857 2.716 1.00 93.25 90 GLU A CA 1
ATOM 657 C C . GLU A 1 90 ? -0.584 -10.294 1.329 1.00 93.25 90 GLU A C 1
ATOM 659 O O . GLU A 1 90 ? -1.152 -11.007 0.504 1.00 93.25 90 GLU A O 1
ATOM 664 N N . LEU A 1 91 ? -0.227 -9.038 1.033 1.00 93.62 91 LEU A N 1
ATOM 665 C CA . LEU A 1 91 ? -0.433 -8.448 -0.288 1.00 93.62 91 LEU A CA 1
ATOM 666 C C . LEU A 1 91 ? 0.696 -8.861 -1.240 1.00 93.62 91 LEU A C 1
ATOM 668 O O . LEU A 1 91 ? 1.822 -8.355 -1.151 1.00 93.62 91 LEU A O 1
ATOM 672 N N . SER A 1 92 ? 0.376 -9.741 -2.189 1.00 92.56 92 SER A N 1
ATOM 673 C CA . SER A 1 92 ? 1.314 -10.153 -3.233 1.00 92.56 92 SER A CA 1
ATOM 674 C C . SER A 1 92 ? 1.728 -8.971 -4.114 1.00 92.56 92 SER A C 1
ATOM 676 O O . SER A 1 92 ? 0.973 -8.028 -4.354 1.00 92.56 92 SER A O 1
ATOM 678 N N . THR A 1 93 ? 2.969 -9.006 -4.592 1.00 95.19 93 THR A N 1
ATOM 679 C CA . THR A 1 93 ? 3.519 -7.970 -5.472 1.00 95.19 93 THR A CA 1
ATOM 680 C C . THR A 1 93 ? 4.252 -8.626 -6.631 1.00 95.19 93 THR A C 1
ATOM 682 O O . THR A 1 93 ? 5.081 -9.512 -6.420 1.00 95.19 93 THR A O 1
ATOM 685 N N . HIS A 1 94 ? 3.933 -8.214 -7.857 1.00 94.31 94 HIS A N 1
ATOM 686 C CA . HIS A 1 94 ? 4.439 -8.843 -9.078 1.00 94.31 94 HIS A CA 1
ATOM 687 C C . HIS A 1 94 ? 5.069 -7.793 -9.993 1.00 94.31 94 HIS A C 1
ATOM 689 O O . HIS A 1 94 ? 4.385 -6.880 -10.449 1.00 94.31 94 HIS A O 1
ATOM 695 N N . LEU A 1 95 ? 6.370 -7.928 -10.263 1.00 96.00 95 LEU A N 1
ATOM 696 C CA . LEU A 1 95 ? 7.093 -7.107 -11.235 1.00 96.00 95 LEU A CA 1
ATOM 697 C C . LEU A 1 95 ? 7.041 -7.776 -12.616 1.00 96.00 95 LEU A C 1
ATOM 699 O O . LEU A 1 95 ? 7.362 -8.956 -12.746 1.00 96.00 95 LEU A O 1
ATOM 703 N N . GLY A 1 96 ? 6.690 -7.012 -13.646 1.00 95.38 96 GLY A N 1
ATOM 704 C CA . GLY A 1 96 ? 6.630 -7.474 -15.031 1.00 95.38 96 GLY A CA 1
ATOM 705 C C . GLY A 1 96 ? 6.874 -6.357 -16.047 1.00 95.38 96 GLY A C 1
ATOM 706 O O . GLY A 1 96 ? 7.285 -5.249 -15.699 1.00 95.38 96 GLY A O 1
ATOM 707 N N . ARG A 1 97 ? 6.630 -6.659 -17.326 1.00 96.75 97 ARG A N 1
ATOM 708 C CA . ARG A 1 97 ? 6.671 -5.696 -18.439 1.00 96.75 97 ARG A CA 1
ATOM 709 C C . ARG A 1 97 ? 5.306 -5.034 -18.618 1.00 96.75 97 ARG A C 1
ATOM 711 O O . ARG A 1 97 ? 4.283 -5.715 -18.548 1.00 96.75 97 ARG A O 1
ATOM 718 N N . THR A 1 98 ? 5.294 -3.743 -18.931 1.00 96.88 98 THR A N 1
ATOM 719 C CA . THR A 1 98 ? 4.050 -2.975 -19.109 1.00 96.88 98 THR A CA 1
ATOM 720 C C . THR A 1 98 ? 3.200 -3.481 -20.275 1.00 96.88 98 THR A C 1
ATOM 722 O O . THR A 1 98 ? 1.982 -3.566 -20.143 1.00 96.88 98 THR A O 1
ATOM 725 N N . GLU A 1 99 ? 3.825 -3.923 -21.370 1.00 94.56 99 GLU A N 1
ATOM 726 C CA . GLU A 1 99 ? 3.143 -4.442 -22.571 1.00 94.56 99 GLU A CA 1
ATOM 727 C C . GLU A 1 99 ? 2.194 -5.626 -22.287 1.00 94.56 99 GLU A C 1
ATOM 729 O O . GLU A 1 99 ? 1.209 -5.809 -22.996 1.00 94.56 99 GLU A O 1
ATOM 734 N N . GLY A 1 100 ? 2.437 -6.405 -21.225 1.00 91.50 100 GLY A N 1
ATOM 735 C CA . GLY A 1 100 ? 1.581 -7.529 -20.819 1.00 91.50 100 GLY A CA 1
ATOM 736 C C . GLY A 1 100 ? 0.691 -7.252 -19.605 1.00 91.50 100 GLY A C 1
ATOM 737 O O . GLY A 1 100 ? -0.161 -8.076 -19.268 1.00 91.50 100 GLY A O 1
ATOM 738 N N . ALA A 1 101 ? 0.866 -6.111 -18.935 1.00 93.44 101 ALA A N 1
ATOM 739 C CA . ALA A 1 101 ? 0.265 -5.870 -17.627 1.00 93.44 101 ALA A CA 1
ATOM 740 C C . ALA A 1 101 ? -1.268 -5.773 -17.680 1.00 93.44 101 ALA A C 1
ATOM 742 O O . ALA A 1 101 ? -1.946 -6.303 -16.804 1.00 93.44 101 ALA A O 1
ATOM 743 N N . GLY A 1 102 ? -1.830 -5.149 -18.722 1.00 92.31 102 GLY A N 1
ATOM 744 C CA . GLY A 1 102 ? -3.285 -5.057 -18.895 1.00 92.31 102 GLY A CA 1
ATOM 745 C C . GLY A 1 102 ? -3.950 -6.419 -19.118 1.00 92.31 102 GLY A C 1
ATOM 746 O O . GLY A 1 102 ? -4.993 -6.704 -18.536 1.00 92.31 102 GLY A O 1
ATOM 747 N N . ALA A 1 103 ? -3.315 -7.290 -19.909 1.00 92.12 103 ALA A N 1
ATOM 748 C CA . ALA A 1 103 ? -3.810 -8.643 -20.152 1.00 92.12 103 ALA A CA 1
ATOM 749 C C . ALA A 1 103 ? -3.699 -9.531 -18.903 1.00 92.12 103 ALA A C 1
ATOM 751 O O . ALA A 1 103 ? -4.598 -10.327 -18.641 1.00 92.12 103 ALA A O 1
ATOM 752 N N . LEU A 1 104 ? -2.614 -9.387 -18.134 1.00 89.12 104 LEU A N 1
ATOM 753 C CA . LEU A 1 104 ? -2.439 -10.085 -16.861 1.00 89.12 104 LEU A CA 1
ATOM 754 C C . LEU A 1 104 ? -3.505 -9.643 -15.847 1.00 89.12 104 LE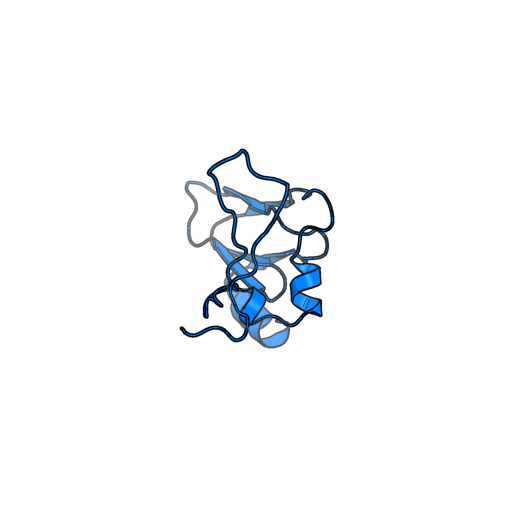U A C 1
ATOM 756 O O . LEU A 1 104 ? -4.131 -10.493 -15.220 1.00 89.12 104 LEU A O 1
ATOM 760 N N . TRP A 1 105 ? -3.760 -8.334 -15.758 1.00 91.06 105 TRP A N 1
ATOM 761 C CA . TRP A 1 105 ? -4.800 -7.761 -14.904 1.00 91.06 105 TRP A CA 1
ATOM 762 C C . TRP A 1 105 ? -6.180 -8.328 -15.236 1.00 91.06 105 TRP A C 1
ATOM 764 O O . TRP A 1 105 ? -6.823 -8.911 -14.378 1.00 91.06 105 TRP A O 1
ATOM 774 N N . GLY A 1 106 ? -6.613 -8.251 -16.497 1.00 90.62 106 GLY A N 1
ATOM 775 C CA . GLY A 1 106 ? -7.949 -8.718 -16.884 1.00 90.62 106 GLY A CA 1
ATOM 776 C C . GLY A 1 106 ? -8.194 -10.223 -16.701 1.00 90.62 106 GLY A C 1
ATOM 777 O O . GLY A 1 106 ? -9.345 -10.645 -16.710 1.00 90.62 106 GLY A O 1
ATOM 778 N N . LYS A 1 107 ? -7.140 -11.039 -16.565 1.00 88.88 107 LYS A N 1
ATOM 779 C CA . LYS A 1 107 ? -7.248 -12.498 -16.393 1.00 88.88 107 LYS A CA 1
ATOM 780 C C . LYS A 1 107 ? -7.140 -12.969 -14.944 1.00 88.88 107 LYS A C 1
ATOM 782 O O . LYS A 1 107 ? -7.617 -14.061 -14.648 1.00 88.88 107 LYS A O 1
ATOM 787 N N . HIS A 1 108 ? -6.445 -12.217 -14.092 1.00 83.56 108 HIS A N 1
ATOM 788 C CA . HIS A 1 108 ? -6.006 -12.701 -12.779 1.00 83.56 108 HIS A CA 1
ATOM 789 C C . HIS A 1 108 ? -6.256 -11.726 -11.621 1.00 83.56 108 HIS A C 1
ATOM 791 O O . HIS A 1 108 ? -5.937 -12.089 -10.489 1.00 83.56 108 HIS A O 1
ATOM 797 N N . ALA A 1 109 ? -6.757 -10.516 -11.892 1.00 75.94 109 ALA A N 1
ATOM 798 C CA . ALA A 1 109 ? -7.169 -9.559 -10.866 1.00 75.94 109 ALA A CA 1
ATOM 799 C C . ALA A 1 109 ? -8.634 -9.761 -10.467 1.00 75.94 109 ALA A C 1
ATOM 801 O O . ALA A 1 109 ? -9.442 -10.140 -11.348 1.00 75.94 109 ALA A O 1
#

Organism: NCBI:txid63592

pLDDT: mean 91.01, std 8.35, range [48.56, 97.81]

Sequence (109 aa):
PGTTLGMIPVNGIMPTGCQMFDTPGVPHPFQLTSILTGAESSMLLAKRKFNPRTYRAGAGSTVMLGGVARIDILECPGATLYLTIWASDELSTHLGRTEGAGALWGKHA

Radius of gyration: 20.91 Å; chains: 1; bounding box: 47×34×57 Å

Foldseek 3Di:
DPAPDQWAWDPDPDDPPDTDIDHDDDDDPPDPVNVDDPVVVVLFDPPDFWDKDKDWAAAQKKKDFQLRDIDHRNHDPDRTDIDIDGTGPSTDIDMDGNVCVVVCNVPGD